Protein AF-A0A382FHI5-F1 (afdb_monomer_lite)

Sequence (107 aa):
MVGEIDTIIDIYNNENEYNKKKLTDLYNQNFNFSIRFLENTKLPDIKVERWFSPMDRTLRRELKSKINEYWFNTTTYQEVVDLRIKFNDGVLQIFFPKERIQTSSIR

Foldseek 3Di:
DLVVVLVLVVCLVPHDPVSNVVVQVVCVVPHQKHKDKFAQDDADDDDVVQQPDPLSVQVCVSCVVRADDWDKDPDPDPFKIWIWGDDPSIIITMIHGSVVSVVVVPD

Organism: NCBI:txid408172

Secondary structure (DSSP, 8-state):
-HHHHHHHHHHHHHS-HHHHHHHHHHHHHHSS-EEEEETT--PPP--GGG---HHHHHHHHHHHTT-SSEEEESSSSSSEEEEEEEETTEEEEEEEETHHHHTTS--

Radius of gyration: 13.64 Å; chains: 1; bounding box: 33×27×35 Å

Structure (mmCIF, N/CA/C/O backbone):
data_AF-A0A382FHI5-F1
#
_entry.id   AF-A0A382FHI5-F1
#
loop_
_atom_site.group_PDB
_atom_site.id
_atom_site.type_symbol
_atom_site.label_atom_id
_atom_site.label_alt_id
_atom_site.label_comp_id
_atom_site.label_asym_id
_atom_site.label_entity_id
_atom_site.label_seq_id
_atom_site.pdbx_PDB_ins_code
_atom_site.Cartn_x
_atom_site.Cartn_y
_atom_site.Cartn_z
_atom_site.occupancy
_atom_site.B_iso_or_equiv
_atom_site.auth_seq_id
_atom_site.auth_comp_id
_atom_site.auth_asym_id
_atom_site.auth_atom_id
_atom_site.pdbx_PDB_model_num
ATOM 1 N N . MET A 1 1 ? 11.932 -5.815 5.360 1.00 65.88 1 MET A N 1
ATOM 2 C CA . MET A 1 1 ? 10.772 -5.350 4.576 1.00 65.88 1 MET A CA 1
ATOM 3 C C . MET A 1 1 ? 9.436 -5.822 5.144 1.00 65.88 1 MET A C 1
ATOM 5 O O . MET A 1 1 ? 8.705 -4.998 5.672 1.00 65.88 1 MET A O 1
ATOM 9 N N . VAL A 1 2 ? 9.110 -7.118 5.103 1.00 63.56 2 VAL A N 1
ATOM 10 C CA . VAL A 1 2 ? 7.792 -7.624 5.557 1.00 63.56 2 VAL A CA 1
ATOM 11 C C . VAL A 1 2 ? 7.490 -7.336 7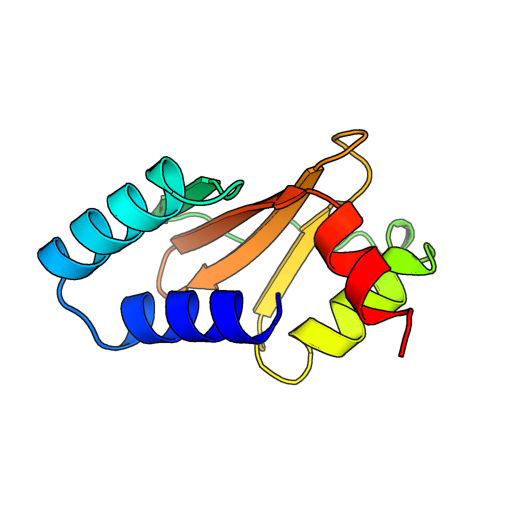.034 1.00 63.56 2 VAL A C 1
ATOM 13 O O . VAL A 1 2 ? 6.336 -7.138 7.393 1.00 63.56 2 VAL A O 1
ATOM 16 N N . GLY A 1 3 ? 8.507 -7.309 7.901 1.00 68.75 3 GLY A N 1
ATOM 17 C CA . GLY A 1 3 ? 8.336 -6.934 9.310 1.00 68.75 3 GLY A CA 1
ATOM 18 C C . GLY A 1 3 ? 7.935 -5.468 9.502 1.00 68.75 3 GLY A C 1
ATOM 19 O O . GLY A 1 3 ? 7.080 -5.182 10.320 1.00 68.75 3 GLY A O 1
ATOM 20 N N . GLU A 1 4 ? 8.482 -4.554 8.698 1.00 72.62 4 GLU A N 1
ATOM 21 C CA . GLU A 1 4 ? 8.190 -3.116 8.804 1.00 72.62 4 GLU A CA 1
ATOM 22 C C . GLU A 1 4 ? 6.768 -2.801 8.331 1.00 72.62 4 GLU A C 1
ATOM 24 O O . GLU A 1 4 ? 6.066 -2.034 8.978 1.00 72.62 4 GLU A O 1
ATOM 29 N N . ILE A 1 5 ? 6.316 -3.432 7.239 1.00 74.06 5 ILE A N 1
ATOM 30 C CA . ILE A 1 5 ? 4.927 -3.312 6.763 1.00 74.06 5 ILE A CA 1
ATOM 31 C C . ILE A 1 5 ? 3.953 -3.808 7.836 1.00 74.06 5 ILE A C 1
ATOM 33 O O . ILE A 1 5 ? 2.920 -3.188 8.053 1.00 74.06 5 ILE A O 1
ATOM 37 N N . ASP A 1 6 ? 4.302 -4.891 8.526 1.00 72.88 6 ASP A N 1
ATOM 38 C CA . ASP A 1 6 ? 3.501 -5.449 9.617 1.00 72.88 6 ASP A CA 1
ATOM 39 C C . ASP A 1 6 ? 3.411 -4.484 10.800 1.00 72.88 6 ASP A C 1
ATOM 41 O O . ASP A 1 6 ? 2.322 -4.190 11.271 1.00 72.88 6 ASP A O 1
ATOM 45 N N . THR A 1 7 ? 4.543 -3.903 11.212 1.00 78.00 7 THR A N 1
ATOM 46 C CA . THR A 1 7 ? 4.573 -2.858 12.242 1.00 78.00 7 THR A CA 1
ATOM 47 C C . THR A 1 7 ? 3.727 -1.653 11.838 1.00 78.00 7 THR A C 1
ATOM 49 O O . THR A 1 7 ? 2.974 -1.139 12.656 1.00 78.00 7 THR A O 1
ATOM 52 N N . ILE A 1 8 ? 3.799 -1.217 10.576 1.00 76.56 8 ILE A N 1
ATOM 53 C CA . ILE A 1 8 ? 2.968 -0.120 10.065 1.00 76.56 8 ILE A CA 1
ATOM 54 C C . ILE A 1 8 ? 1.482 -0.490 10.156 1.00 76.56 8 ILE A C 1
ATOM 56 O O . ILE A 1 8 ? 0.691 0.303 10.655 1.00 76.56 8 ILE A O 1
ATOM 60 N N . ILE A 1 9 ? 1.091 -1.687 9.718 1.00 75.00 9 ILE A N 1
ATOM 61 C CA . ILE A 1 9 ? -0.301 -2.153 9.811 1.00 75.00 9 ILE A CA 1
ATOM 62 C C . ILE A 1 9 ? -0.760 -2.210 11.272 1.00 75.00 9 ILE A C 1
ATOM 64 O O . ILE A 1 9 ? -1.857 -1.751 11.580 1.00 75.00 9 ILE A O 1
ATOM 68 N N . ASP A 1 10 ? 0.079 -2.722 12.170 1.00 76.38 10 ASP A N 1
ATOM 69 C CA . ASP A 1 10 ? -0.214 -2.843 13.598 1.00 76.38 10 ASP A CA 1
ATOM 70 C C . ASP A 1 10 ? -0.424 -1.474 14.262 1.00 76.38 10 ASP A C 1
ATOM 72 O O . ASP A 1 10 ? -1.428 -1.266 14.942 1.00 76.38 10 ASP A O 1
ATOM 76 N N . ILE A 1 11 ? 0.435 -0.494 13.962 1.00 76.19 11 ILE A N 1
ATOM 77 C CA . ILE A 1 11 ? 0.261 0.906 14.382 1.00 76.19 11 ILE A CA 1
ATOM 78 C C . ILE A 1 11 ? -1.078 1.445 13.873 1.00 76.19 11 ILE A C 1
ATOM 80 O O . ILE A 1 11 ? -1.849 2.049 14.618 1.00 76.19 11 ILE A O 1
ATOM 84 N N . TYR A 1 12 ? -1.394 1.225 12.596 1.00 73.00 12 TYR A N 1
ATOM 85 C CA . TYR A 1 12 ? -2.649 1.712 12.035 1.00 73.00 12 TYR A CA 1
ATOM 86 C C . TYR A 1 12 ? -3.878 1.027 12.656 1.00 73.00 12 TYR A C 1
ATOM 88 O O . TYR A 1 12 ? -4.913 1.689 12.772 1.00 73.00 12 TYR A O 1
ATOM 96 N N . ASN A 1 13 ? -3.763 -0.225 13.109 1.00 72.31 13 ASN A N 1
ATOM 97 C CA . ASN A 1 13 ? -4.820 -0.975 13.796 1.00 72.31 13 ASN A CA 1
ATOM 98 C C . ASN A 1 13 ? -5.005 -0.583 15.270 1.00 72.31 13 ASN A C 1
ATOM 100 O O . ASN A 1 13 ? -6.145 -0.473 15.715 1.00 72.31 13 ASN A O 1
ATOM 104 N N . ASN A 1 14 ? -3.918 -0.377 16.018 1.00 73.69 14 ASN A N 1
ATOM 105 C CA . ASN A 1 14 ? -3.950 -0.353 17.486 1.00 73.69 14 ASN A CA 1
ATOM 106 C C . ASN A 1 14 ? -3.644 1.016 18.118 1.00 73.69 14 ASN A C 1
ATOM 108 O O . ASN A 1 14 ? -3.950 1.223 19.291 1.00 73.69 14 ASN A O 1
ATOM 112 N N . GLU A 1 15 ? -3.069 1.965 17.373 1.00 74.38 15 GLU A N 1
ATOM 113 C CA . GLU A 1 15 ? -2.670 3.269 17.920 1.00 74.38 15 GLU A CA 1
ATOM 114 C C . GLU A 1 15 ? -3.720 4.369 17.710 1.00 74.38 15 GLU A C 1
ATOM 116 O O . GLU A 1 15 ? -4.596 4.289 16.847 1.00 74.38 15 GLU A O 1
ATOM 121 N N . ASN A 1 16 ? -3.620 5.450 18.489 1.00 73.75 16 ASN A N 1
ATOM 122 C CA . ASN A 1 16 ? -4.441 6.651 18.294 1.00 73.75 16 ASN A CA 1
ATOM 123 C C . ASN A 1 16 ? -3.958 7.483 17.083 1.00 73.75 16 ASN A C 1
ATOM 125 O O . ASN A 1 16 ? -2.816 7.359 16.640 1.00 73.75 16 ASN A O 1
ATOM 129 N N . GLU A 1 17 ? -4.810 8.358 16.533 1.00 72.50 17 GLU A N 1
ATOM 130 C CA . GLU A 1 17 ? -4.479 9.141 15.324 1.00 72.50 17 GLU A CA 1
ATOM 131 C C . GLU A 1 17 ? -3.223 10.013 15.471 1.00 72.50 17 GLU A C 1
ATOM 133 O O . GLU A 1 17 ? -2.457 10.174 14.518 1.00 72.50 17 GLU A O 1
ATOM 138 N N . TYR A 1 18 ? -2.973 10.535 16.675 1.00 70.06 18 TYR A N 1
ATOM 139 C CA . TYR A 1 18 ? -1.775 11.314 16.978 1.00 70.06 18 TYR A CA 1
ATOM 140 C C . TYR A 1 18 ? -0.498 10.471 16.825 1.00 70.06 18 TYR A C 1
ATOM 142 O O . TYR A 1 18 ? 0.454 10.891 16.161 1.00 70.06 18 TYR A O 1
ATOM 150 N N . ASN A 1 19 ? -0.499 9.254 17.369 1.00 70.06 19 ASN A N 1
ATOM 151 C CA . ASN A 1 19 ? 0.601 8.304 17.261 1.00 70.06 19 ASN A CA 1
ATOM 152 C C . ASN A 1 19 ? 0.754 7.795 15.823 1.00 70.06 19 ASN A C 1
ATOM 154 O O . ASN A 1 19 ? 1.880 7.742 15.329 1.00 70.06 19 ASN A O 1
ATOM 158 N N . LYS A 1 20 ? -0.348 7.535 15.103 1.00 76.38 20 LYS A N 1
ATOM 159 C CA . LYS A 1 20 ? -0.305 7.179 13.671 1.00 76.38 20 LYS A CA 1
ATOM 160 C C . LYS A 1 20 ? 0.403 8.251 12.854 1.00 76.38 20 LYS A C 1
ATOM 162 O O . LYS A 1 20 ? 1.299 7.925 12.076 1.00 76.38 20 LYS A O 1
ATOM 167 N N . LYS A 1 21 ? 0.051 9.525 13.053 1.00 74.44 21 LYS A N 1
ATOM 168 C CA . LYS A 1 21 ? 0.679 10.647 12.342 1.00 74.44 21 LYS A CA 1
ATOM 169 C C . LYS A 1 21 ? 2.158 10.781 12.698 1.00 74.44 21 LYS A C 1
ATOM 171 O O . LYS A 1 21 ? 2.994 10.814 11.804 1.00 74.44 21 LYS A O 1
ATOM 176 N N . LYS A 1 22 ? 2.492 10.770 13.991 1.00 75.31 22 LYS A N 1
ATOM 177 C CA . LYS A 1 22 ? 3.876 10.907 14.465 1.00 75.31 22 LYS A CA 1
ATOM 178 C C . LYS A 1 22 ? 4.783 9.776 13.972 1.00 75.31 22 LYS A C 1
ATOM 180 O O . LYS A 1 22 ? 5.904 10.043 13.548 1.00 75.31 22 LYS A O 1
ATOM 185 N N . LEU A 1 23 ? 4.318 8.525 14.011 1.00 73.00 23 LEU A N 1
ATOM 186 C CA . LEU A 1 23 ? 5.084 7.397 13.479 1.00 73.00 23 LEU A CA 1
ATOM 187 C C . LEU A 1 23 ? 5.167 7.439 11.956 1.00 73.00 23 LEU A C 1
ATOM 189 O O . LEU A 1 23 ? 6.240 7.196 11.418 1.00 73.00 23 LEU A O 1
ATOM 193 N N . THR A 1 24 ? 4.093 7.808 11.262 1.00 73.25 24 THR A N 1
ATOM 194 C CA . THR A 1 24 ? 4.130 7.999 9.805 1.00 73.25 24 THR A CA 1
ATOM 195 C C . THR A 1 24 ? 5.181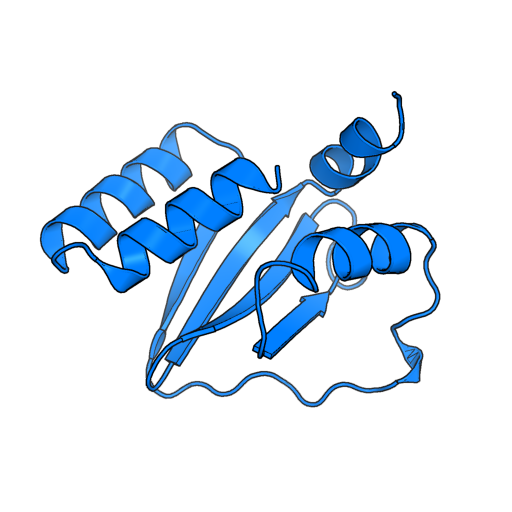 9.032 9.410 1.00 73.25 24 THR A C 1
ATOM 197 O O . THR A 1 24 ? 6.001 8.765 8.534 1.00 73.25 24 THR A O 1
ATOM 200 N N . ASP A 1 25 ? 5.220 10.170 10.102 1.00 77.06 25 ASP A N 1
ATOM 201 C CA . ASP A 1 25 ? 6.214 11.216 9.869 1.00 77.06 25 ASP A CA 1
ATOM 202 C C . ASP A 1 25 ? 7.637 10.713 10.164 1.00 77.06 25 ASP A C 1
ATOM 204 O O . ASP A 1 25 ? 8.539 10.926 9.356 1.00 77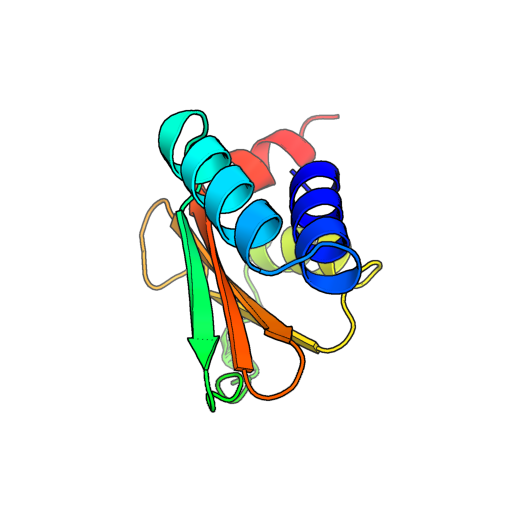.06 25 ASP A O 1
ATOM 208 N N . LEU A 1 26 ? 7.837 9.963 11.255 1.00 74.19 26 LEU A N 1
ATOM 209 C CA . LEU A 1 26 ? 9.127 9.347 11.582 1.00 74.19 26 LEU A CA 1
ATOM 210 C C . LEU A 1 26 ? 9.589 8.371 10.487 1.00 74.19 26 LEU A C 1
ATOM 212 O O . LEU A 1 26 ? 10.753 8.406 10.088 1.00 74.19 26 LEU A O 1
ATOM 216 N N . TYR A 1 27 ? 8.695 7.514 9.989 1.00 72.94 27 TYR A N 1
ATOM 217 C CA . TYR A 1 27 ? 9.010 6.554 8.930 1.00 72.94 27 TYR A CA 1
ATOM 218 C C . TYR A 1 27 ? 9.330 7.252 7.609 1.00 72.94 27 TYR A C 1
ATOM 220 O O . TYR A 1 27 ? 10.303 6.888 6.953 1.00 72.94 27 TYR A O 1
ATOM 228 N N . ASN A 1 28 ? 8.564 8.287 7.265 1.00 72.75 28 ASN A N 1
ATOM 229 C CA . ASN A 1 28 ? 8.797 9.104 6.077 1.00 72.75 28 ASN A CA 1
ATOM 230 C C . ASN A 1 28 ? 10.124 9.884 6.151 1.00 72.75 28 ASN A C 1
ATOM 232 O O . ASN A 1 28 ? 10.731 10.151 5.119 1.00 72.75 28 ASN A O 1
ATOM 236 N N . GLN A 1 29 ? 10.571 10.271 7.352 1.00 75.25 29 GLN A N 1
ATOM 237 C CA . GLN A 1 29 ? 11.822 11.012 7.552 1.00 75.25 29 GLN A CA 1
ATOM 238 C C . GLN A 1 29 ? 13.066 10.120 7.610 1.00 75.25 29 GLN A C 1
ATOM 240 O O . GLN A 1 29 ? 14.129 10.538 7.161 1.00 75.25 29 GLN A O 1
ATOM 245 N N . ASN A 1 30 ? 12.957 8.924 8.193 1.00 67.25 30 ASN A N 1
ATOM 246 C CA . ASN A 1 30 ? 14.122 8.093 8.520 1.00 67.25 30 ASN A CA 1
ATOM 247 C C . ASN A 1 30 ? 14.326 6.909 7.573 1.00 67.25 30 ASN A C 1
ATOM 249 O O . ASN A 1 30 ? 15.383 6.281 7.596 1.00 67.25 30 ASN A O 1
ATOM 253 N N . PHE A 1 31 ? 13.339 6.588 6.740 1.00 68.88 31 PHE A N 1
ATOM 254 C CA . PHE A 1 31 ? 13.419 5.465 5.821 1.00 68.88 31 PHE A CA 1
ATOM 255 C C . PHE A 1 31 ? 12.962 5.875 4.419 1.00 68.88 31 PHE A C 1
ATOM 257 O O . PHE A 1 31 ? 12.171 6.798 4.257 1.00 68.88 31 PHE A O 1
ATOM 264 N N . ASN A 1 32 ? 13.401 5.142 3.391 1.00 73.56 32 ASN A N 1
ATOM 265 C CA . ASN A 1 32 ? 12.968 5.339 1.999 1.00 73.56 32 ASN A CA 1
ATOM 266 C C . ASN A 1 32 ? 11.525 4.839 1.764 1.00 73.56 32 ASN A C 1
ATOM 268 O O . ASN A 1 32 ? 11.256 4.132 0.792 1.00 73.56 32 ASN A O 1
ATOM 272 N N . PHE A 1 33 ? 10.604 5.159 2.672 1.00 77.69 33 PHE A N 1
ATOM 273 C CA . PHE A 1 33 ? 9.184 4.872 2.554 1.00 77.69 33 PHE A CA 1
ATOM 274 C C . PHE A 1 33 ? 8.388 6.168 2.470 1.00 77.69 33 PHE A C 1
ATOM 276 O O . PHE A 1 33 ? 8.743 7.166 3.085 1.00 77.69 33 PHE A O 1
ATOM 283 N N . SER A 1 34 ? 7.274 6.136 1.743 1.00 82.69 34 SER A N 1
ATOM 284 C CA . SER A 1 34 ? 6.240 7.161 1.875 1.00 82.69 34 SER A CA 1
ATOM 285 C C . SER A 1 34 ? 4.909 6.500 2.184 1.00 82.69 34 SER A C 1
ATOM 287 O O . SER A 1 34 ? 4.416 5.717 1.374 1.00 82.69 34 SER A O 1
ATOM 289 N N . ILE A 1 35 ? 4.338 6.806 3.346 1.00 85.19 35 ILE A N 1
ATOM 290 C CA . ILE A 1 35 ? 3.060 6.254 3.808 1.00 85.19 35 ILE A CA 1
ATOM 291 C C . ILE A 1 35 ? 1.997 7.349 3.767 1.00 85.19 35 ILE A C 1
ATOM 293 O O . ILE A 1 35 ? 2.231 8.478 4.205 1.00 85.19 35 ILE A O 1
ATOM 297 N N . ARG A 1 36 ? 0.823 7.022 3.222 1.00 87.12 36 ARG A N 1
ATOM 298 C CA . ARG A 1 36 ? -0.334 7.916 3.118 1.00 87.12 36 ARG A CA 1
ATOM 299 C C . ARG A 1 36 ? -1.618 7.139 3.355 1.00 87.12 36 ARG A C 1
ATOM 301 O O . ARG A 1 36 ? -1.777 6.039 2.835 1.00 87.12 36 ARG A O 1
ATOM 308 N N . PHE A 1 37 ? -2.556 7.727 4.088 1.00 87.31 37 PHE A N 1
ATOM 309 C CA . PHE A 1 37 ? -3.903 7.180 4.212 1.00 87.31 37 PHE A CA 1
ATOM 310 C C . PHE A 1 37 ? -4.845 7.907 3.252 1.00 87.31 37 PHE A C 1
ATOM 312 O O . PHE A 1 37 ? -4.908 9.135 3.247 1.00 87.31 37 PHE A O 1
ATOM 319 N N . LEU A 1 38 ? -5.535 7.144 2.409 1.00 88.94 38 LEU A N 1
ATOM 320 C CA . LEU A 1 38 ? -6.514 7.638 1.450 1.00 88.94 38 LEU A CA 1
ATOM 321 C C . LEU A 1 38 ? -7.914 7.330 1.981 1.00 88.94 38 LEU A C 1
ATOM 323 O O . LEU A 1 38 ? -8.396 6.200 1.870 1.00 88.94 38 LEU A O 1
ATOM 327 N N . GLU A 1 39 ? -8.556 8.330 2.574 1.00 88.38 39 GLU A N 1
ATOM 328 C CA . GLU A 1 39 ? -9.919 8.217 3.097 1.00 88.38 39 GLU A CA 1
ATOM 329 C C . GLU A 1 39 ? -10.931 7.961 1.976 1.00 88.38 39 GLU A C 1
ATOM 331 O O . GLU A 1 39 ? -10.749 8.413 0.842 1.00 88.38 39 GLU A O 1
ATOM 336 N N . ASN A 1 40 ? -11.998 7.216 2.285 1.00 89.44 40 ASN A N 1
ATOM 337 C CA . ASN A 1 40 ? -13.118 6.929 1.374 1.00 89.44 40 ASN A CA 1
ATOM 338 C C . ASN A 1 40 ? -12.698 6.370 0.001 1.00 89.44 40 ASN A C 1
ATOM 340 O O . ASN A 1 40 ? -13.416 6.480 -0.993 1.00 89.44 40 ASN A O 1
ATOM 344 N N . THR A 1 41 ? -11.512 5.766 -0.059 1.00 90.00 41 THR A N 1
ATOM 345 C CA . THR A 1 41 ? -10.909 5.247 -1.282 1.00 90.00 41 THR A CA 1
ATOM 346 C C . THR A 1 41 ? -11.017 3.726 -1.301 1.00 90.00 41 THR A C 1
ATOM 348 O O . THR A 1 41 ? -10.941 3.056 -0.268 1.00 90.00 41 THR A O 1
ATOM 351 N N . LYS A 1 42 ? -11.206 3.157 -2.494 1.00 89.38 42 LYS A N 1
ATOM 352 C CA . LYS A 1 42 ? -11.215 1.706 -2.721 1.00 89.38 42 LYS A CA 1
ATOM 353 C C . LYS A 1 42 ? -9.930 1.265 -3.409 1.00 89.38 42 LYS A C 1
ATOM 355 O O . LYS A 1 42 ? -9.265 2.057 -4.080 1.00 89.38 42 LYS A O 1
ATOM 360 N N . LEU A 1 43 ? -9.579 -0.008 -3.233 1.00 89.00 43 LEU A N 1
ATOM 361 C CA . LEU A 1 43 ? -8.484 -0.597 -3.992 1.00 89.00 43 LEU A CA 1
ATOM 362 C C . LEU A 1 43 ? -8.833 -0.584 -5.491 1.00 89.00 43 LEU A C 1
ATOM 364 O O . LEU A 1 43 ? -9.998 -0.782 -5.838 1.00 89.00 43 LEU A O 1
ATOM 368 N N . PRO A 1 44 ? -7.854 -0.344 -6.378 1.00 85.06 44 PRO A N 1
ATOM 369 C CA . PRO A 1 44 ? -8.076 -0.470 -7.812 1.00 85.06 44 PRO A CA 1
ATOM 370 C C . PRO A 1 44 ? -8.441 -1.911 -8.190 1.00 85.06 44 PRO A C 1
ATOM 372 O O . PRO A 1 44 ? -7.929 -2.857 -7.587 1.00 85.06 44 PRO A O 1
ATOM 375 N N . ASP A 1 45 ? -9.242 -2.079 -9.244 1.00 78.94 45 ASP A N 1
ATOM 376 C CA . ASP A 1 45 ? -9.557 -3.409 -9.768 1.00 78.94 45 ASP A CA 1
ATOM 377 C C . ASP A 1 45 ? -8.291 -4.133 -10.243 1.00 78.94 45 ASP A C 1
ATOM 379 O O . ASP A 1 45 ? -7.458 -3.604 -10.995 1.00 78.94 45 ASP A O 1
ATOM 383 N N . ILE A 1 46 ? -8.143 -5.380 -9.799 1.00 67.69 46 ILE A N 1
ATOM 384 C CA . ILE A 1 46 ? -7.015 -6.236 -10.155 1.00 67.69 46 ILE A CA 1
ATOM 385 C C . ILE A 1 46 ? -7.218 -6.729 -11.592 1.00 67.69 46 ILE A C 1
ATOM 387 O O . ILE A 1 46 ? -7.963 -7.673 -11.846 1.00 67.69 46 ILE A O 1
ATOM 391 N N . LYS A 1 47 ? -6.516 -6.119 -12.553 1.00 63.28 47 LYS A N 1
ATOM 392 C CA . LYS A 1 47 ? -6.389 -6.682 -13.905 1.00 63.28 47 LYS A CA 1
ATOM 393 C C . LYS A 1 47 ? -5.330 -7.788 -13.888 1.00 63.28 47 LYS A C 1
ATOM 395 O O . LYS A 1 47 ? -4.144 -7.513 -13.708 1.00 63.28 47 LYS A O 1
ATOM 400 N N . VAL A 1 48 ? -5.784 -9.029 -14.069 1.00 55.91 48 VAL A N 1
ATOM 401 C CA . VAL A 1 48 ? -5.013 -10.288 -13.972 1.00 55.91 48 VAL A CA 1
ATOM 402 C C . VAL A 1 48 ? -3.726 -10.288 -14.814 1.00 55.91 48 VAL A C 1
ATOM 404 O O . VAL A 1 48 ? -2.748 -10.927 -14.439 1.00 55.91 48 VAL A O 1
ATOM 407 N N . GLU A 1 49 ? -3.669 -9.519 -15.903 1.00 55.12 49 GLU A N 1
ATOM 408 C CA . GLU A 1 49 ? -2.502 -9.449 -16.797 1.00 55.12 49 GLU A CA 1
ATOM 409 C C . GLU A 1 49 ? -1.232 -8.855 -16.162 1.00 55.12 49 GLU A C 1
ATOM 411 O O . GLU A 1 49 ? -0.133 -9.090 -16.657 1.00 55.12 49 GLU A O 1
ATOM 416 N N . ARG A 1 50 ? -1.329 -8.116 -15.048 1.00 59.81 50 ARG A N 1
ATOM 417 C CA . ARG A 1 50 ? -0.165 -7.452 -14.423 1.00 59.81 50 ARG A CA 1
ATOM 418 C C . ARG A 1 50 ? 0.692 -8.354 -13.534 1.00 59.81 50 ARG A C 1
ATOM 420 O O . ARG A 1 50 ? 1.601 -7.865 -12.885 1.00 59.81 50 ARG A O 1
ATOM 427 N N . TRP A 1 51 ? 0.386 -9.644 -13.433 1.00 63.06 51 TRP A N 1
ATOM 428 C CA . TRP A 1 51 ? 0.805 -10.484 -12.305 1.00 63.06 51 TRP A CA 1
ATOM 429 C C . TRP A 1 51 ? 1.963 -11.453 -12.582 1.00 63.06 51 TRP A C 1
ATOM 431 O O . TRP A 1 51 ? 2.194 -12.352 -11.768 1.00 63.06 51 TRP A O 1
ATOM 441 N N . PHE A 1 52 ? 2.686 -11.278 -13.690 1.00 64.69 52 PHE A N 1
ATOM 442 C CA . PHE A 1 52 ? 3.636 -12.274 -14.200 1.00 64.69 52 PHE A CA 1
ATOM 443 C C . PHE A 1 52 ? 5.123 -11.984 -13.931 1.00 64.69 52 PHE A C 1
ATOM 445 O O . PHE A 1 52 ? 5.962 -12.805 -14.299 1.00 64.69 52 PHE A O 1
ATOM 452 N N . SER A 1 53 ? 5.490 -10.877 -13.272 1.00 74.75 53 SER A N 1
ATOM 453 C CA . SER A 1 53 ? 6.900 -10.636 -12.926 1.00 74.75 53 SER A CA 1
ATOM 454 C C . SER A 1 53 ? 7.361 -11.541 -11.768 1.00 74.75 53 SER A C 1
ATOM 456 O O . SER A 1 53 ? 6.626 -11.705 -10.786 1.00 74.75 53 SER A O 1
ATOM 458 N N . PRO A 1 54 ? 8.594 -12.089 -11.800 1.00 76.62 54 PRO A N 1
ATOM 459 C CA . PRO A 1 54 ? 9.179 -12.807 -10.663 1.00 76.62 54 PRO A CA 1
ATOM 460 C C . PRO A 1 54 ? 9.152 -12.001 -9.356 1.00 76.62 54 PRO A C 1
ATOM 462 O O . PRO A 1 54 ? 8.887 -12.556 -8.290 1.00 76.62 54 PRO A O 1
ATOM 465 N N . MET A 1 55 ? 9.352 -10.682 -9.438 1.00 78.81 55 MET A N 1
ATOM 466 C CA . MET A 1 55 ? 9.298 -9.785 -8.281 1.00 78.81 55 MET A CA 1
ATOM 467 C C . MET A 1 55 ? 7.880 -9.666 -7.708 1.00 78.81 55 MET A C 1
ATOM 469 O O . MET A 1 55 ? 7.705 -9.712 -6.490 1.00 78.81 55 MET A O 1
ATOM 473 N N . ASP A 1 56 ? 6.861 -9.612 -8.568 1.00 82.06 56 ASP A N 1
ATOM 474 C CA . ASP A 1 56 ? 5.456 -9.589 -8.143 1.00 82.06 56 ASP A CA 1
ATOM 475 C C . ASP A 1 56 ? 5.068 -10.892 -7.448 1.00 82.06 56 ASP A C 1
ATOM 477 O O . ASP A 1 56 ? 4.306 -10.879 -6.481 1.00 82.06 56 ASP A O 1
ATOM 481 N N . ARG A 1 57 ? 5.607 -12.028 -7.910 1.00 82.69 57 ARG A N 1
ATOM 482 C CA . ARG A 1 57 ? 5.403 -13.329 -7.263 1.00 82.69 57 ARG A CA 1
ATOM 483 C C . ARG A 1 57 ? 5.990 -13.345 -5.852 1.00 82.69 57 ARG A C 1
ATOM 485 O O . ARG A 1 57 ? 5.315 -13.815 -4.933 1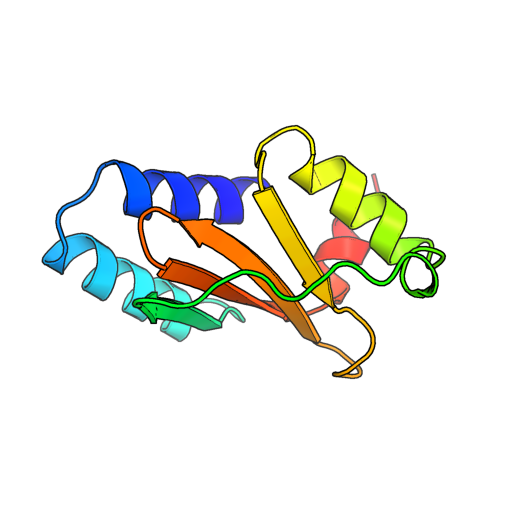.00 82.69 57 ARG A O 1
ATOM 492 N N . THR A 1 58 ? 7.210 -12.835 -5.674 1.00 83.44 58 THR A N 1
ATOM 493 C CA . THR A 1 58 ? 7.853 -12.725 -4.354 1.00 83.44 58 THR A CA 1
ATOM 494 C C . THR A 1 58 ? 7.052 -11.815 -3.434 1.00 83.44 58 THR A C 1
ATOM 496 O O . THR A 1 58 ? 6.646 -12.259 -2.360 1.00 83.44 58 THR A O 1
ATOM 499 N N . LEU A 1 59 ? 6.734 -10.599 -3.885 1.00 84.00 59 LEU A N 1
ATOM 500 C CA . LEU A 1 59 ? 5.970 -9.632 -3.102 1.00 84.00 59 LEU A CA 1
ATOM 501 C C . LEU A 1 59 ? 4.588 -10.177 -2.724 1.00 84.00 59 LEU A C 1
ATOM 503 O O . LEU A 1 59 ? 4.179 -10.097 -1.571 1.00 84.00 59 LEU A O 1
ATOM 507 N N . ARG A 1 60 ? 3.881 -10.817 -3.662 1.00 84.94 60 ARG A N 1
ATOM 508 C CA . ARG A 1 60 ? 2.585 -11.444 -3.374 1.00 84.94 60 ARG A CA 1
ATOM 509 C C . ARG A 1 60 ? 2.703 -12.524 -2.309 1.00 84.94 60 ARG A C 1
ATOM 511 O O . ARG A 1 60 ? 1.857 -12.587 -1.425 1.00 84.94 60 ARG A O 1
ATOM 518 N N . ARG A 1 61 ? 3.719 -13.387 -2.386 1.00 84.06 61 ARG A N 1
ATOM 519 C CA . ARG A 1 61 ? 3.941 -14.436 -1.380 1.00 84.06 61 ARG A CA 1
ATOM 520 C C . ARG A 1 61 ? 4.184 -13.835 0.003 1.00 84.06 61 ARG A C 1
ATOM 522 O O . ARG A 1 61 ? 3.628 -14.342 0.968 1.00 84.06 61 ARG A O 1
ATOM 529 N N . GLU A 1 62 ? 4.977 -12.772 0.077 1.00 83.19 62 GLU A N 1
ATOM 530 C CA . GLU A 1 62 ? 5.274 -12.066 1.325 1.00 83.19 62 GLU A CA 1
ATOM 531 C C . GLU A 1 62 ? 4.041 -11.374 1.930 1.00 83.19 62 GLU A C 1
ATOM 533 O O . GLU A 1 62 ? 3.834 -11.440 3.140 1.00 83.19 62 GLU A O 1
ATOM 538 N N . LEU A 1 63 ? 3.202 -10.743 1.102 1.00 84.25 63 LEU A N 1
ATOM 539 C CA . LEU A 1 63 ? 2.004 -10.030 1.562 1.00 84.25 63 LEU A CA 1
ATOM 540 C C . LEU A 1 63 ? 0.843 -10.978 1.882 1.00 84.25 63 LEU A C 1
ATOM 542 O O . LEU A 1 63 ? 0.106 -10.743 2.836 1.00 84.25 63 LEU A O 1
ATOM 546 N N . LYS A 1 64 ? 0.686 -12.071 1.120 1.00 82.62 64 LYS A N 1
ATOM 547 C CA . LYS A 1 64 ? -0.439 -13.016 1.250 1.00 82.62 64 LYS A CA 1
ATOM 548 C C . LYS A 1 64 ? -0.565 -13.616 2.652 1.00 82.62 64 LYS A C 1
ATOM 550 O O . LYS A 1 64 ? -1.674 -13.940 3.054 1.00 82.62 64 LYS A O 1
ATOM 555 N N . SER A 1 65 ? 0.534 -13.792 3.384 1.00 77.00 65 SER A N 1
ATOM 556 C CA . SER A 1 65 ? 0.476 -14.353 4.740 1.00 77.00 65 SER A CA 1
ATOM 557 C C . SER A 1 65 ? 0.053 -13.347 5.811 1.00 77.00 65 SER A C 1
ATOM 559 O O . SER A 1 65 ? -0.181 -13.762 6.939 1.00 77.00 65 SER A O 1
ATOM 561 N N . LYS A 1 66 ? 0.014 -12.047 5.496 1.00 75.00 66 LYS A N 1
ATOM 562 C CA . LYS A 1 66 ? -0.204 -10.976 6.483 1.00 75.00 66 LYS A CA 1
ATOM 563 C C . LYS A 1 66 ? -1.389 -10.070 6.172 1.00 75.00 66 LYS A C 1
ATOM 565 O O . LYS A 1 66 ? -1.946 -9.468 7.079 1.00 75.00 66 LYS A O 1
ATOM 570 N N . ILE A 1 67 ? -1.751 -9.940 4.899 1.00 82.94 67 ILE A N 1
ATOM 571 C CA . ILE A 1 67 ? -2.730 -8.960 4.439 1.00 82.94 67 ILE A CA 1
ATOM 572 C C . ILE A 1 67 ? -3.762 -9.666 3.571 1.00 82.94 67 ILE A C 1
ATOM 574 O O . ILE A 1 67 ? -3.416 -10.293 2.568 1.00 82.94 67 ILE A O 1
ATOM 578 N N . ASN A 1 68 ? -5.033 -9.523 3.943 1.00 79.44 68 ASN A N 1
ATOM 579 C CA . ASN A 1 68 ? -6.141 -10.129 3.209 1.00 79.44 68 ASN A CA 1
ATOM 580 C C . ASN A 1 68 ? -6.441 -9.384 1.905 1.00 79.44 68 ASN A C 1
ATOM 582 O O . ASN A 1 68 ? -6.516 -10.000 0.845 1.00 79.44 68 ASN A O 1
ATOM 586 N N . GLU A 1 69 ? -6.590 -8.060 1.974 1.00 87.56 69 GLU A N 1
ATOM 587 C CA . GLU A 1 69 ? -7.026 -7.234 0.848 1.00 87.56 69 GLU A CA 1
ATOM 588 C C . GLU A 1 69 ? -5.977 -6.176 0.513 1.00 87.56 69 GLU A C 1
ATOM 590 O O . GLU A 1 69 ? -5.763 -5.210 1.252 1.00 87.56 69 GLU A O 1
ATOM 595 N N . TYR A 1 70 ? -5.311 -6.359 -0.624 1.00 88.94 70 TYR A N 1
ATOM 596 C CA . TYR A 1 70 ? -4.282 -5.445 -1.093 1.00 88.94 70 TYR A CA 1
ATOM 597 C C . TYR A 1 70 ? -4.199 -5.397 -2.616 1.00 88.94 70 TYR A C 1
ATOM 599 O O . TYR A 1 70 ? -4.625 -6.299 -3.337 1.00 88.94 70 TYR A O 1
ATOM 607 N N . TRP A 1 71 ? -3.587 -4.326 -3.093 1.00 89.50 71 TRP A N 1
ATOM 608 C CA . TRP A 1 71 ? -3.220 -4.095 -4.475 1.00 89.50 71 TRP A CA 1
ATOM 609 C C . TRP A 1 71 ? -1.792 -3.567 -4.500 1.00 89.50 71 TRP A C 1
ATOM 611 O O . TRP A 1 71 ? -1.396 -2.811 -3.619 1.00 89.50 71 TRP A O 1
ATOM 621 N N . PHE A 1 72 ? -1.003 -3.932 -5.502 1.00 88.38 72 PHE A N 1
ATOM 622 C CA . PHE A 1 72 ? 0.303 -3.315 -5.679 1.00 88.38 72 PHE A CA 1
ATOM 623 C C . PHE A 1 72 ? 0.646 -3.131 -7.150 1.00 88.38 72 PHE A C 1
ATOM 625 O O . PHE A 1 72 ? 0.099 -3.801 -8.029 1.00 88.38 72 PHE A O 1
ATOM 632 N N . ASN A 1 73 ? 1.588 -2.232 -7.409 1.00 85.88 73 ASN A N 1
ATOM 633 C CA . ASN A 1 73 ? 2.106 -1.965 -8.734 1.00 85.88 73 ASN A CA 1
ATOM 634 C C . ASN A 1 73 ? 3.612 -1.719 -8.687 1.00 85.88 73 ASN A C 1
ATOM 636 O O . ASN A 1 73 ? 4.101 -0.809 -8.022 1.00 85.88 73 ASN A O 1
ATOM 640 N N . THR A 1 74 ? 4.333 -2.542 -9.439 1.00 84.56 74 THR A N 1
ATOM 641 C CA . THR A 1 74 ? 5.788 -2.506 -9.608 1.00 84.56 74 THR A CA 1
ATOM 642 C C . THR A 1 74 ? 6.186 -2.021 -11.008 1.00 84.56 74 THR A C 1
ATOM 644 O O . THR A 1 74 ? 7.355 -2.083 -11.366 1.00 84.56 74 THR A O 1
ATOM 647 N N . THR A 1 75 ? 5.242 -1.561 -11.832 1.00 77.62 75 THR A N 1
ATOM 648 C CA . THR A 1 75 ? 5.463 -1.223 -13.253 1.00 77.62 75 THR A CA 1
ATOM 649 C C . THR A 1 75 ? 5.404 0.274 -13.534 1.00 77.62 75 THR A C 1
ATOM 651 O O . THR A 1 75 ? 6.144 0.757 -14.381 1.00 77.62 75 THR A O 1
ATOM 654 N N . THR A 1 76 ? 4.564 1.023 -12.812 1.00 76.88 76 THR A N 1
ATOM 655 C CA . THR A 1 76 ? 4.371 2.464 -13.058 1.00 76.88 76 THR A CA 1
ATOM 656 C C . THR A 1 76 ? 5.619 3.292 -12.769 1.00 76.88 76 THR A C 1
ATOM 658 O O . THR A 1 76 ? 5.877 4.261 -13.475 1.00 76.88 76 THR A O 1
ATOM 661 N N . TYR A 1 77 ? 6.397 2.911 -11.758 1.00 78.12 77 TYR A N 1
ATOM 662 C CA . TYR A 1 77 ? 7.627 3.600 -11.385 1.00 78.12 77 TYR A CA 1
ATOM 663 C C . TYR A 1 77 ? 8.808 2.646 -11.550 1.00 78.12 77 TYR A C 1
ATOM 665 O O . TYR A 1 77 ? 8.731 1.482 -11.150 1.00 78.12 77 TYR A O 1
ATOM 673 N N . GLN A 1 78 ? 9.903 3.120 -12.148 1.00 79.19 78 GLN A N 1
ATOM 674 C CA . GLN A 1 78 ? 11.046 2.271 -12.501 1.00 79.19 78 GLN A CA 1
ATOM 675 C C . GLN A 1 78 ? 11.687 1.611 -11.273 1.00 79.19 78 GLN A C 1
ATOM 677 O O . GLN A 1 78 ? 12.008 0.426 -11.326 1.00 79.19 78 GLN A O 1
ATOM 682 N N . GLU A 1 79 ? 11.769 2.320 -10.148 1.00 85.44 79 GLU A N 1
ATOM 683 C CA . GLU A 1 79 ? 12.490 1.855 -8.951 1.00 85.44 79 GLU A CA 1
ATOM 684 C C . GLU A 1 79 ? 11.616 1.768 -7.699 1.00 85.44 79 GLU A C 1
ATOM 686 O O . GLU A 1 79 ? 12.075 1.308 -6.660 1.00 85.44 79 GLU A O 1
ATOM 691 N N . VAL A 1 80 ? 10.340 2.146 -7.792 1.00 87.12 80 VAL A N 1
ATOM 692 C CA . VAL A 1 80 ? 9.419 2.229 -6.650 1.00 87.12 80 VAL A CA 1
ATOM 693 C C . VAL A 1 80 ? 8.258 1.255 -6.824 1.00 87.12 80 VAL A C 1
ATOM 695 O O . VAL A 1 80 ? 7.792 0.998 -7.935 1.00 87.12 80 VAL A O 1
ATOM 698 N N . VAL A 1 81 ? 7.791 0.715 -5.707 1.00 88.81 81 VAL A N 1
ATOM 699 C CA . VAL A 1 81 ? 6.572 -0.079 -5.592 1.00 88.81 81 VAL A CA 1
ATOM 700 C C . VAL A 1 81 ? 5.487 0.7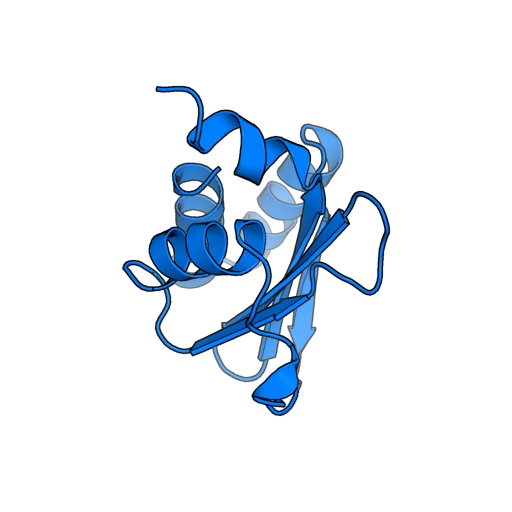70 -4.953 1.00 88.81 81 VAL A C 1
ATOM 702 O O . VAL A 1 81 ? 5.724 1.370 -3.911 1.00 88.81 81 VAL A O 1
ATOM 705 N N . ASP A 1 82 ? 4.309 0.806 -5.572 1.00 90.25 82 ASP A N 1
ATOM 706 C CA . ASP A 1 82 ? 3.075 1.334 -4.979 1.00 90.25 82 ASP A CA 1
ATOM 707 C C . ASP A 1 82 ? 2.327 0.160 -4.347 1.00 90.25 82 ASP A C 1
ATOM 709 O O . ASP A 1 82 ? 1.808 -0.687 -5.071 1.00 90.25 82 ASP A O 1
ATOM 713 N N . LEU A 1 83 ? 2.310 0.071 -3.020 1.00 90.31 83 LEU A N 1
ATOM 714 C CA . LEU A 1 83 ? 1.532 -0.908 -2.267 1.00 90.31 83 LEU A CA 1
ATOM 715 C C . LEU A 1 83 ? 0.319 -0.220 -1.650 1.00 90.31 83 LEU A C 1
ATOM 717 O O . LEU A 1 83 ? 0.438 0.800 -0.984 1.00 90.31 83 LEU A O 1
ATOM 721 N N . ARG A 1 84 ? -0.855 -0.809 -1.831 1.00 91.75 84 ARG A N 1
ATOM 722 C CA . ARG A 1 84 ? -2.127 -0.325 -1.304 1.00 91.75 84 ARG A CA 1
ATOM 723 C C . ARG A 1 84 ? -2.807 -1.432 -0.532 1.00 91.75 84 ARG A C 1
ATOM 725 O O . ARG A 1 84 ? -3.007 -2.521 -1.057 1.00 91.75 84 ARG A O 1
ATOM 732 N N . ILE A 1 85 ? -3.186 -1.144 0.698 1.00 90.06 85 ILE A N 1
ATOM 733 C CA . ILE A 1 85 ? -3.805 -2.097 1.611 1.00 90.06 85 ILE A CA 1
ATOM 734 C C . ILE A 1 85 ? -5.180 -1.556 1.970 1.00 90.06 85 ILE A C 1
ATOM 736 O O . ILE A 1 85 ? -5.312 -0.377 2.310 1.00 90.06 85 ILE A O 1
ATOM 740 N N . LYS A 1 86 ? -6.216 -2.390 1.866 1.00 89.12 86 LYS A N 1
ATOM 741 C CA . LYS A 1 86 ? -7.548 -1.989 2.314 1.00 89.12 86 LYS A CA 1
ATOM 742 C C . LYS A 1 86 ? -7.508 -1.795 3.827 1.00 89.12 86 LYS A C 1
ATOM 744 O O . LYS A 1 86 ? -7.040 -2.672 4.547 1.00 89.12 86 LYS A O 1
ATOM 749 N N . PHE A 1 87 ? -7.982 -0.643 4.293 1.00 84.81 87 PHE A N 1
ATOM 750 C CA . PHE A 1 87 ? -7.947 -0.308 5.710 1.00 84.81 87 PHE A CA 1
ATOM 751 C C . PHE A 1 87 ? -9.179 0.514 6.094 1.00 84.81 87 PHE A C 1
ATOM 753 O O . PHE A 1 87 ? -9.312 1.661 5.664 1.00 84.81 87 PHE A O 1
ATOM 760 N N . ASN A 1 88 ? -10.086 -0.074 6.881 1.00 84.12 88 ASN A N 1
ATOM 761 C CA . ASN A 1 88 ? -11.389 0.507 7.239 1.00 84.12 88 ASN A CA 1
ATOM 762 C C . ASN A 1 88 ? -12.122 1.068 6.000 1.00 84.12 88 ASN A C 1
ATOM 764 O O . ASN A 1 88 ? -12.233 0.391 4.974 1.00 84.12 88 ASN A O 1
ATOM 768 N N . ASP A 1 89 ? -12.560 2.326 6.049 1.00 86.38 89 ASP A N 1
ATOM 769 C CA . ASP A 1 89 ? -13.245 3.012 4.947 1.00 86.38 89 ASP A CA 1
ATOM 770 C C . ASP A 1 89 ? -12.290 3.580 3.887 1.00 86.38 89 ASP A C 1
ATOM 772 O O . ASP A 1 89 ? -12.721 4.122 2.872 1.00 86.38 89 ASP A O 1
ATOM 776 N N . GLY A 1 90 ? -10.982 3.404 4.069 1.00 90.19 90 GLY A N 1
ATOM 777 C CA . GLY A 1 90 ? -9.953 3.936 3.189 1.00 90.19 90 GLY A CA 1
ATOM 778 C C . GLY A 1 90 ? -8.989 2.884 2.655 1.00 90.19 90 GLY A C 1
ATOM 779 O O . GLY A 1 90 ? -9.257 1.674 2.641 1.00 90.19 90 GLY A O 1
ATOM 780 N N . VAL A 1 91 ? -7.851 3.386 2.189 1.00 91.81 91 VAL A N 1
ATOM 781 C CA . VAL A 1 91 ? -6.714 2.610 1.702 1.00 91.81 91 VAL A CA 1
ATOM 782 C C . VAL A 1 91 ? -5.440 3.182 2.300 1.00 91.81 91 VAL A C 1
ATOM 784 O O . VAL A 1 91 ? -5.156 4.370 2.159 1.00 91.81 91 VAL A O 1
ATOM 787 N N . LEU A 1 92 ? -4.641 2.323 2.923 1.00 89.88 92 LEU A N 1
ATOM 788 C CA . LEU A 1 92 ? -3.283 2.659 3.318 1.00 89.88 92 LEU A CA 1
ATOM 789 C C . LEU A 1 92 ? -2.355 2.454 2.119 1.00 89.88 92 LEU A C 1
ATOM 791 O O . LEU A 1 92 ? -2.210 1.338 1.623 1.00 89.88 92 LEU A O 1
ATOM 795 N N . GLN A 1 93 ? -1.750 3.533 1.640 1.00 90.94 93 GLN A N 1
ATOM 796 C CA . GLN A 1 93 ? -0.822 3.537 0.520 1.00 90.94 93 GLN A CA 1
ATOM 797 C C . GLN A 1 93 ? 0.615 3.688 1.020 1.00 90.94 93 GLN A C 1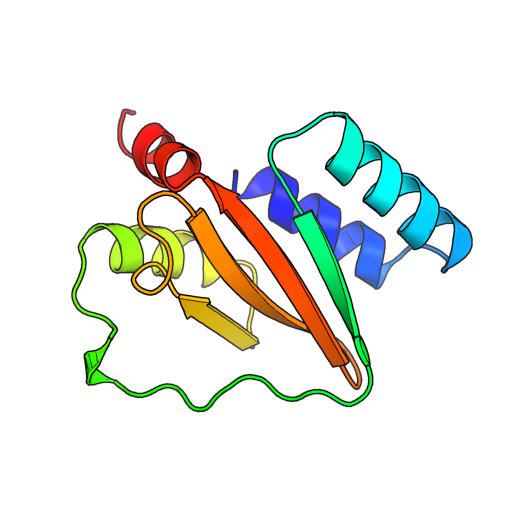
ATOM 799 O O . GLN A 1 93 ? 0.920 4.585 1.802 1.00 90.94 93 GLN A O 1
ATOM 804 N N . ILE A 1 94 ? 1.502 2.819 0.547 1.00 88.94 94 ILE A N 1
ATOM 805 C CA . ILE A 1 94 ? 2.902 2.733 0.944 1.00 88.94 94 ILE A CA 1
ATOM 806 C C . ILE A 1 94 ? 3.755 2.675 -0.323 1.00 88.94 94 ILE A C 1
ATOM 808 O O . ILE A 1 94 ? 3.608 1.768 -1.140 1.00 88.94 94 ILE A O 1
ATOM 812 N N . PHE A 1 95 ? 4.681 3.616 -0.461 1.00 89.06 95 PHE A N 1
ATOM 813 C CA . PHE A 1 95 ? 5.704 3.610 -1.500 1.00 89.06 95 PHE A CA 1
ATOM 814 C C . PHE A 1 95 ? 7.045 3.177 -0.931 1.00 89.06 95 PHE A C 1
ATOM 816 O O . PHE A 1 95 ? 7.426 3.656 0.135 1.00 89.06 95 PHE A O 1
ATOM 823 N N . PHE A 1 96 ? 7.771 2.312 -1.639 1.00 87.06 96 PHE A N 1
ATOM 824 C CA . PHE A 1 96 ? 9.118 1.887 -1.243 1.00 87.06 96 PHE A CA 1
ATOM 825 C C . PHE A 1 96 ? 9.966 1.417 -2.430 1.00 87.06 96 PHE A C 1
ATOM 827 O O . PHE A 1 96 ? 9.407 0.995 -3.444 1.00 87.06 96 PHE A O 1
ATOM 834 N N . PRO A 1 97 ? 11.308 1.451 -2.333 1.00 87.88 97 PRO A N 1
ATOM 835 C CA . PRO A 1 97 ? 12.181 1.021 -3.417 1.00 87.88 97 PRO A CA 1
ATOM 836 C C . PRO A 1 97 ? 12.126 -0.496 -3.649 1.00 87.88 97 PRO A C 1
ATOM 838 O O . PRO A 1 97 ? 12.173 -1.289 -2.706 1.00 87.88 97 PRO A O 1
ATOM 841 N N . LYS A 1 98 ? 12.088 -0.908 -4.922 1.00 85.19 98 LYS A N 1
ATOM 842 C CA . LYS A 1 98 ? 12.033 -2.316 -5.371 1.00 85.19 98 LYS A CA 1
ATOM 843 C C . LYS A 1 98 ? 13.198 -3.159 -4.867 1.00 85.19 98 LYS A C 1
ATOM 845 O O . LYS A 1 98 ? 13.042 -4.358 -4.656 1.00 85.19 98 LYS A O 1
ATOM 850 N N . GLU A 1 99 ? 14.356 -2.543 -4.659 1.00 81.62 99 GLU A N 1
ATOM 851 C CA . GLU A 1 99 ? 15.545 -3.185 -4.088 1.00 81.62 99 GLU A CA 1
ATOM 852 C C . GLU A 1 99 ? 15.238 -3.890 -2.762 1.00 81.62 99 GLU A C 1
ATOM 854 O O . GLU A 1 99 ? 15.788 -4.953 -2.487 1.00 81.62 99 GLU A O 1
ATOM 859 N N . ARG A 1 100 ? 14.283 -3.375 -1.974 1.00 78.69 100 ARG A N 1
ATOM 860 C CA . ARG A 1 100 ? 13.863 -3.991 -0.706 1.00 78.69 100 ARG A CA 1
ATOM 861 C C . ARG A 1 100 ? 13.140 -5.332 -0.875 1.00 78.69 100 ARG A C 1
ATOM 863 O O . ARG A 1 100 ? 13.094 -6.093 0.087 1.00 78.69 100 ARG A O 1
ATOM 870 N N . ILE A 1 101 ? 12.611 -5.625 -2.069 1.00 76.88 101 ILE A N 1
ATOM 871 C CA . ILE A 1 101 ? 12.055 -6.942 -2.428 1.00 76.88 101 ILE A CA 1
ATOM 872 C C . ILE A 1 101 ? 13.163 -7.867 -2.942 1.00 76.88 101 ILE A C 1
ATOM 874 O O . ILE A 1 101 ? 13.130 -9.070 -2.715 1.00 76.88 101 ILE A O 1
ATOM 878 N N . GLN A 1 102 ? 14.160 -7.327 -3.644 1.00 63.09 102 GLN A N 1
ATOM 879 C CA . GLN A 1 102 ? 15.246 -8.134 -4.207 1.00 63.09 102 GLN A CA 1
ATOM 880 C C . GLN A 1 102 ? 16.216 -8.628 -3.124 1.00 63.09 102 GLN A C 1
ATOM 882 O O . GLN A 1 102 ? 16.651 -9.778 -3.172 1.00 63.09 102 GLN A O 1
ATOM 887 N N . THR A 1 103 ? 16.493 -7.812 -2.101 1.00 54.91 103 THR A N 1
ATOM 888 C CA . THR A 1 103 ? 17.353 -8.204 -0.970 1.00 54.91 103 THR A CA 1
ATOM 889 C C . THR A 1 103 ? 16.766 -9.323 -0.108 1.00 54.91 103 THR A C 1
ATOM 891 O O . THR A 1 103 ? 17.526 -9.997 0.580 1.00 54.91 103 THR A O 1
ATOM 894 N N . SER A 1 104 ? 15.453 -9.595 -0.159 1.00 50.78 104 SER A N 1
ATOM 895 C CA . SER A 1 104 ? 14.867 -10.756 0.531 1.00 50.78 104 SER A CA 1
ATOM 896 C C . SER A 1 104 ? 15.082 -12.083 -0.214 1.00 50.78 104 SER A C 1
ATOM 898 O O . SER A 1 104 ? 14.936 -13.145 0.394 1.00 50.78 104 SER A O 1
ATOM 900 N N . SER A 1 105 ? 15.464 -12.042 -1.500 1.00 42.72 105 SER A N 1
ATOM 901 C CA . SER A 1 105 ? 15.724 -13.232 -2.326 1.00 42.72 105 SER A CA 1
ATOM 902 C C . SER A 1 105 ? 17.161 -13.755 -2.233 1.00 42.72 105 SER A C 1
ATOM 904 O O . SER A 1 105 ? 17.404 -14.883 -2.658 1.00 42.72 105 SER A O 1
ATOM 906 N N . ILE A 1 106 ? 18.102 -12.968 -1.704 1.00 42.16 106 ILE A N 1
ATOM 907 C CA . ILE A 1 106 ? 19.459 -13.428 -1.389 1.00 42.16 106 ILE A CA 1
ATOM 908 C C . ILE A 1 106 ? 19.424 -13.906 0.069 1.00 42.16 106 ILE A C 1
ATOM 910 O O . ILE A 1 106 ? 19.560 -13.110 0.996 1.00 42.16 106 ILE A O 1
ATOM 914 N N . ARG A 1 107 ? 19.155 -15.195 0.272 1.00 47.22 107 ARG A N 1
ATOM 915 C CA . ARG A 1 107 ? 19.326 -15.896 1.551 1.00 47.22 107 ARG A CA 1
ATOM 916 C C . ARG A 1 107 ? 20.155 -17.143 1.334 1.00 47.22 107 ARG A C 1
ATOM 918 O O . ARG A 1 107 ? 19.892 -17.828 0.321 1.00 47.22 107 ARG A O 1
#

pLDDT: mean 77.78, std 10.78, range [42.16, 91.81]